Protein AF-A0A3D3LJG3-F1 (afdb_monomer_lite)

Structure (mmCIF, N/CA/C/O backbone):
data_AF-A0A3D3LJG3-F1
#
_entry.id   AF-A0A3D3LJG3-F1
#
loop_
_atom_site.group_PDB
_atom_site.id
_atom_site.type_symbol
_atom_site.label_atom_id
_atom_site.label_alt_id
_atom_site.label_comp_id
_atom_site.label_asym_id
_atom_site.label_entity_id
_atom_site.label_seq_id
_atom_site.pdbx_PDB_ins_code
_atom_site.Cartn_x
_atom_site.Cartn_y
_atom_site.Cartn_z
_atom_site.occupancy
_atom_site.B_iso_or_equiv
_atom_site.auth_seq_id
_atom_site.auth_comp_id
_atom_site.auth_asym_id
_atom_site.auth_atom_id
_atom_site.pdbx_PDB_model_num
ATOM 1 N N . ASN A 1 1 ? -11.793 -8.368 -0.688 1.00 80.81 1 ASN A N 1
ATOM 2 C CA . ASN A 1 1 ? -11.100 -7.444 -1.605 1.00 80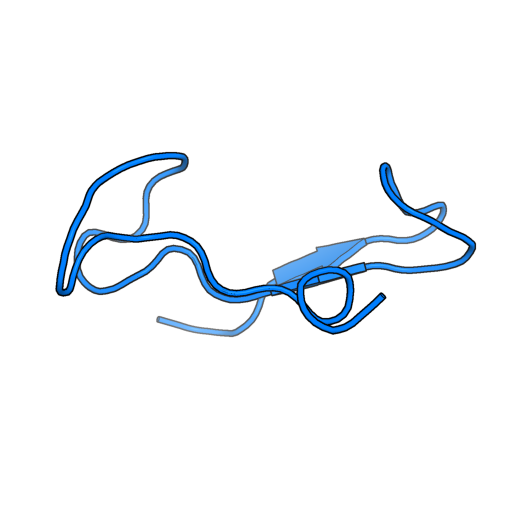.81 1 ASN A CA 1
ATOM 3 C C . ASN A 1 1 ? -9.980 -8.199 -2.298 1.00 80.81 1 ASN A C 1
ATOM 5 O O . ASN A 1 1 ? -9.107 -8.694 -1.595 1.00 80.81 1 ASN A O 1
ATOM 9 N N . PRO A 1 2 ? -10.065 -8.429 -3.622 1.00 91.88 2 PRO A N 1
ATOM 10 C CA . PRO A 1 2 ? -8.963 -9.027 -4.366 1.00 91.88 2 PRO A CA 1
ATOM 11 C C . PRO A 1 2 ? -7.771 -8.066 -4.393 1.00 91.88 2 PRO A C 1
ATOM 13 O O . PRO A 1 2 ? -7.955 -6.846 -4.412 1.00 91.88 2 PRO A O 1
ATOM 16 N N . TYR A 1 3 ? -6.563 -8.622 -4.423 1.00 95.69 3 TYR A N 1
ATOM 17 C CA . TYR A 1 3 ? -5.362 -7.839 -4.687 1.00 95.69 3 TYR A CA 1
ATOM 18 C C . TYR A 1 3 ? -5.415 -7.244 -6.098 1.00 95.69 3 TYR A C 1
ATOM 20 O O . TYR A 1 3 ? -5.936 -7.861 -7.030 1.00 95.69 3 TYR A O 1
ATOM 28 N N . GLN A 1 4 ? -4.875 -6.043 -6.228 1.00 96.94 4 GLN A N 1
ATOM 29 C CA . GLN A 1 4 ? -4.668 -5.319 -7.469 1.00 96.94 4 GLN A CA 1
ATOM 30 C C . GLN A 1 4 ? -3.259 -5.594 -7.986 1.00 96.94 4 GLN A C 1
ATOM 32 O O . GLN A 1 4 ? -2.333 -5.817 -7.204 1.00 96.94 4 GLN A O 1
ATOM 37 N N . TYR A 1 5 ? -3.114 -5.585 -9.306 1.00 96.94 5 TYR A N 1
ATOM 38 C CA . TYR A 1 5 ? -1.847 -5.793 -9.991 1.00 96.94 5 TYR A CA 1
ATOM 39 C C . TYR A 1 5 ? -1.717 -4.811 -11.150 1.00 96.94 5 TYR A C 1
ATOM 41 O O . TYR A 1 5 ? -2.666 -4.653 -11.922 1.00 96.94 5 TYR A O 1
ATOM 49 N N . LEU A 1 6 ? -0.547 -4.187 -11.288 1.00 97.56 6 LEU A N 1
ATOM 50 C CA . LEU A 1 6 ? -0.270 -3.209 -12.337 1.00 97.56 6 LEU A CA 1
ATOM 51 C C . LEU A 1 6 ? 1.128 -3.408 -12.942 1.00 97.56 6 LEU A C 1
ATOM 53 O O . LEU A 1 6 ? 2.106 -3.571 -12.214 1.00 97.56 6 LEU A O 1
ATOM 57 N N . VAL A 1 7 ? 1.207 -3.364 -14.281 1.00 97.25 7 VAL A N 1
ATOM 58 C CA . VAL A 1 7 ? 2.450 -3.310 -15.073 1.00 97.25 7 VAL A CA 1
ATOM 59 C C . VAL A 1 7 ? 2.245 -2.398 -16.297 1.00 97.25 7 VAL A C 1
ATOM 61 O O . VAL A 1 7 ? 1.333 -2.667 -17.085 1.00 97.25 7 VAL A O 1
ATOM 64 N N . PRO A 1 8 ? 3.095 -1.375 -16.524 1.00 96.06 8 PRO A N 1
ATOM 65 C CA . PRO A 1 8 ? 4.170 -0.928 -15.632 1.00 96.06 8 PRO A CA 1
ATOM 66 C C . PRO A 1 8 ? 3.601 -0.369 -14.321 1.00 96.06 8 PRO A C 1
ATOM 68 O O . PRO A 1 8 ? 2.561 0.285 -14.345 1.00 96.06 8 PRO A O 1
ATOM 71 N N . GLY A 1 9 ? 4.263 -0.664 -13.201 1.00 96.69 9 GLY A N 1
ATOM 72 C CA . GLY A 1 9 ? 3.875 -0.124 -11.897 1.00 96.69 9 GLY A CA 1
ATOM 73 C C . GLY A 1 9 ? 4.061 1.394 -11.828 1.00 96.69 9 GLY A C 1
ATOM 74 O O . GLY A 1 9 ? 4.880 1.968 -12.548 1.00 96.69 9 GLY A O 1
ATOM 75 N N . GLU A 1 10 ? 3.302 2.045 -10.955 1.00 95.12 10 GLU A N 1
ATOM 76 C CA . GLU A 1 10 ? 3.501 3.438 -10.561 1.00 95.12 10 GLU A CA 1
ATOM 77 C C . GLU A 1 10 ? 4.721 3.584 -9.642 1.00 95.12 10 GLU A C 1
ATOM 79 O O . GLU A 1 10 ? 5.448 4.573 -9.751 1.00 95.12 10 GLU A O 1
ATOM 84 N N . PHE A 1 11 ? 4.981 2.593 -8.778 1.00 94.31 11 PHE A N 1
ATOM 85 C CA . PHE A 1 11 ? 6.072 2.633 -7.793 1.00 94.31 11 PHE A CA 1
ATOM 86 C C . PHE A 1 11 ? 7.298 1.804 -8.193 1.00 94.31 11 PHE A C 1
ATOM 88 O O . PHE A 1 11 ? 8.316 1.818 -7.504 1.00 94.31 11 PHE A O 1
ATOM 95 N N . GLY A 1 12 ? 7.249 1.102 -9.324 1.00 93.12 12 GLY A N 1
ATOM 96 C CA . GLY A 1 12 ? 8.354 0.276 -9.787 1.00 93.12 12 GLY A CA 1
ATOM 97 C C . GLY A 1 12 ? 8.051 -0.446 -11.093 1.00 93.12 12 GLY A C 1
ATOM 98 O O . GLY A 1 12 ? 7.210 -0.044 -11.890 1.00 93.12 12 GLY A O 1
ATOM 99 N N . SER A 1 13 ? 8.752 -1.553 -11.333 1.00 97.19 13 SER A N 1
ATOM 100 C CA . SER A 1 13 ? 8.500 -2.378 -12.527 1.00 97.19 13 SER A CA 1
ATOM 101 C C . SER A 1 13 ? 7.109 -3.025 -12.520 1.00 97.19 13 SER A C 1
ATOM 103 O O . SER A 1 13 ? 6.531 -3.252 -13.585 1.00 97.19 13 SER A O 1
ATOM 105 N N . TYR A 1 14 ? 6.568 -3.287 -11.331 1.00 96.88 14 TYR A N 1
ATOM 106 C CA . TYR A 1 14 ? 5.228 -3.802 -11.101 1.00 96.88 14 TYR A CA 1
ATOM 107 C C . TYR A 1 14 ? 4.747 -3.405 -9.705 1.00 96.88 14 TYR A C 1
ATOM 109 O O . TYR A 1 14 ? 5.558 -3.291 -8.783 1.00 96.88 14 TYR A O 1
ATOM 117 N N . ASP A 1 15 ? 3.429 -3.323 -9.557 1.00 97.25 15 ASP A N 1
ATOM 118 C CA . ASP A 1 15 ? 2.773 -3.078 -8.278 1.00 97.25 15 ASP A CA 1
ATOM 119 C C . ASP A 1 15 ? 1.806 -4.216 -7.949 1.00 97.25 15 ASP A C 1
ATOM 121 O O . ASP A 1 15 ? 1.063 -4.694 -8.811 1.00 97.25 15 ASP A O 1
ATOM 125 N N . VAL A 1 16 ? 1.796 -4.633 -6.686 1.00 97.00 16 VAL A N 1
ATOM 126 C CA . VAL A 1 16 ? 0.825 -5.561 -6.098 1.00 97.00 16 VAL A CA 1
ATOM 127 C C . VAL A 1 16 ? 0.315 -4.937 -4.807 1.00 97.00 16 VAL A C 1
ATOM 129 O O . VAL A 1 16 ? 1.105 -4.694 -3.895 1.00 97.00 16 VAL A O 1
ATOM 132 N N . PHE A 1 17 ? -0.994 -4.694 -4.708 1.00 96.44 17 PHE A N 1
ATOM 133 C CA . PHE A 1 17 ? -1.560 -3.986 -3.556 1.00 96.44 17 PHE A CA 1
ATOM 134 C C . PHE A 1 17 ? -3.004 -4.342 -3.214 1.00 96.44 17 PHE A C 1
ATOM 136 O O . PHE A 1 17 ? -3.725 -4.934 -4.008 1.00 96.44 17 PHE A O 1
ATOM 143 N N . SER A 1 18 ? -3.434 -3.994 -2.005 1.00 97.06 18 SER A N 1
ATOM 144 C CA . SER A 1 18 ? -4.808 -4.112 -1.514 1.00 97.06 18 SER A CA 1
ATOM 145 C C . SER A 1 18 ? -5.358 -2.733 -1.159 1.00 97.06 18 SER A C 1
ATOM 147 O O . SER A 1 18 ? -4.671 -1.976 -0.485 1.00 97.06 18 SER A O 1
ATOM 149 N N . LEU A 1 19 ? -6.615 -2.466 -1.529 1.00 96.81 19 LEU A N 1
ATOM 150 C CA . LEU A 1 19 ? -7.352 -1.219 -1.253 1.00 96.81 19 LEU A CA 1
ATOM 151 C C . LEU A 1 19 ? -7.997 -1.183 0.151 1.00 96.81 19 LEU A C 1
ATOM 153 O O . LEU A 1 19 ? -9.151 -0.789 0.301 1.00 96.81 19 LEU A O 1
ATOM 157 N N . GLY A 1 20 ? -7.343 -1.774 1.155 1.00 96.25 20 GLY A N 1
ATOM 158 C CA . GLY A 1 20 ? -7.909 -1.871 2.506 1.00 96.25 20 GLY A CA 1
ATOM 159 C C . GLY A 1 20 ? -9.277 -2.576 2.600 1.00 96.25 20 GLY A C 1
ATOM 160 O O . GLY A 1 20 ? -9.661 -3.395 1.753 1.00 96.25 20 GLY A O 1
ATOM 161 N N . ALA A 1 21 ? -10.009 -2.305 3.683 1.00 97.31 21 ALA A N 1
ATOM 162 C CA . ALA A 1 21 ? -11.332 -2.869 3.947 1.00 97.31 21 ALA A CA 1
ATOM 163 C C . ALA A 1 21 ? -12.450 -2.215 3.112 1.00 97.31 21 ALA A C 1
ATOM 165 O O . ALA A 1 21 ? -13.389 -2.916 2.721 1.00 97.31 21 ALA A O 1
ATOM 166 N N . ASP A 1 22 ? -12.340 -0.921 2.798 1.00 96.38 22 ASP A N 1
ATOM 167 C CA . ASP A 1 22 ? -13.365 -0.158 2.075 1.00 96.38 22 ASP A CA 1
ATOM 168 C C . ASP A 1 22 ? -13.314 -0.323 0.542 1.00 96.38 22 ASP A C 1
ATOM 170 O O . ASP A 1 22 ? -14.291 -0.010 -0.147 1.00 96.38 22 ASP A O 1
ATOM 174 N N . GLY A 1 23 ? -12.215 -0.872 0.012 1.00 95.94 23 GLY A N 1
ATOM 175 C CA . GLY A 1 23 ? -12.043 -1.142 -1.410 1.00 95.94 23 GLY A CA 1
ATOM 176 C C . GLY A 1 23 ? -11.800 0.118 -2.242 1.00 95.94 23 GLY A C 1
ATOM 177 O O . GLY A 1 23 ? -12.167 0.136 -3.421 1.00 95.94 23 GLY A O 1
ATOM 178 N N . ARG A 1 24 ? -11.237 1.175 -1.649 1.00 95.50 24 ARG A N 1
ATOM 179 C CA . ARG A 1 24 ? -10.937 2.451 -2.312 1.00 95.50 24 ARG A CA 1
ATOM 180 C C . ARG A 1 24 ? -9.491 2.862 -2.066 1.00 95.50 24 ARG A C 1
ATOM 182 O O . ARG A 1 24 ? -8.875 2.422 -1.114 1.00 95.50 24 ARG A O 1
ATOM 189 N N . LEU A 1 25 ? -8.975 3.728 -2.939 1.00 93.75 25 LEU A N 1
ATOM 190 C CA . LEU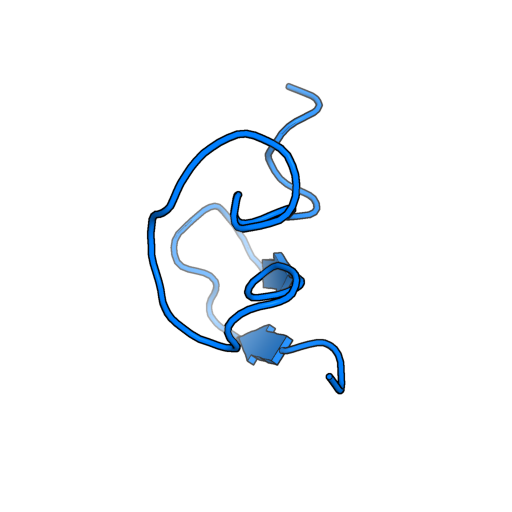 A 1 25 ? -7.655 4.331 -2.754 1.00 93.75 25 LEU A CA 1
ATOM 1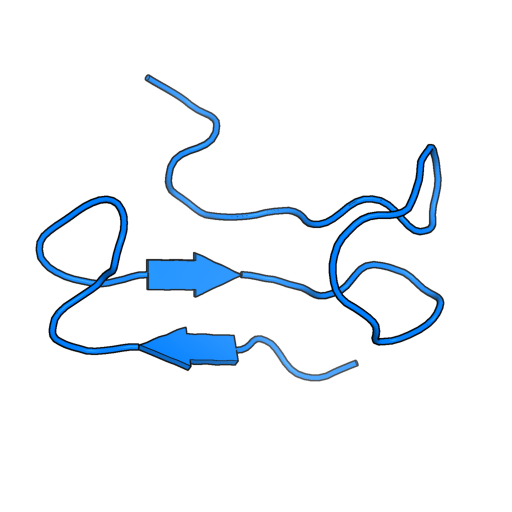91 C C . LEU A 1 25 ? -7.663 5.294 -1.559 1.00 93.75 25 LEU A C 1
ATOM 193 O O . LEU A 1 25 ? -8.589 6.100 -1.405 1.00 93.75 25 LEU A O 1
ATOM 197 N N . GLY A 1 26 ? -6.585 5.279 -0.787 1.00 93.06 26 GLY A N 1
ATOM 198 C CA . GLY A 1 26 ? -6.363 6.108 0.386 1.00 93.06 26 GLY A CA 1
ATOM 199 C C . GLY A 1 26 ? -6.759 5.403 1.681 1.00 93.06 26 GLY A C 1
ATOM 200 O O . GLY A 1 26 ? -6.309 4.301 1.966 1.00 93.06 26 GLY A O 1
ATOM 201 N N . GLY A 1 27 ? -7.540 6.092 2.514 1.00 95.56 27 GLY A N 1
ATOM 202 C CA . GLY A 1 27 ? -7.975 5.560 3.804 1.00 95.56 27 GLY A CA 1
ATOM 203 C C . GLY A 1 27 ? -6.901 5.586 4.897 1.00 95.56 27 GLY A C 1
ATOM 204 O O . GLY A 1 27 ? -5.810 6.138 4.754 1.00 95.56 27 GLY A O 1
ATOM 205 N N . SER A 1 28 ? -7.261 5.054 6.062 1.00 96.69 28 SER A N 1
ATOM 206 C CA . SER A 1 28 ? -6.367 4.933 7.217 1.00 96.69 28 SER A CA 1
ATOM 207 C C . SER A 1 28 ? -6.795 3.755 8.088 1.00 96.69 28 SER A C 1
ATOM 209 O O . SER A 1 28 ? -7.939 3.305 8.020 1.00 96.69 28 SER A O 1
ATOM 211 N N . GLY A 1 29 ? -5.891 3.243 8.924 1.00 96.25 29 GLY A N 1
ATOM 212 C CA . GLY A 1 29 ? -6.189 2.074 9.749 1.00 96.25 29 GLY A CA 1
ATOM 213 C C . GLY A 1 29 ? -6.515 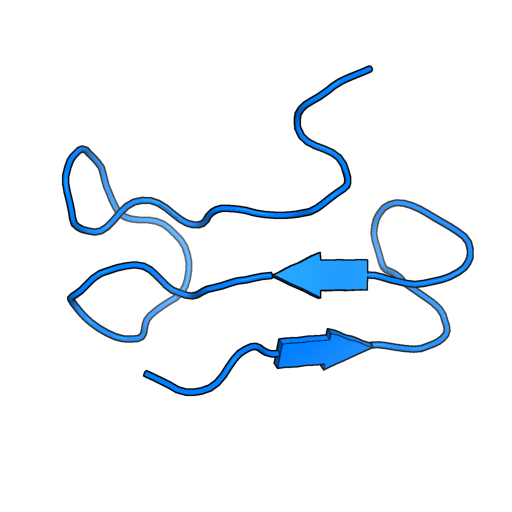0.856 8.882 1.00 96.25 29 GLY A C 1
ATOM 214 O O . GL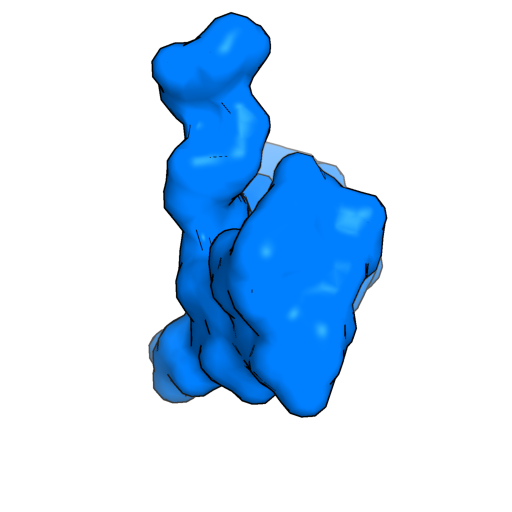Y A 1 29 ? -5.698 0.452 8.063 1.00 96.25 29 GLY A O 1
ATOM 215 N N . LEU A 1 30 ? -7.706 0.277 9.058 1.00 96.44 30 LEU A N 1
ATOM 216 C CA . LEU A 1 30 ? -8.159 -0.890 8.285 1.00 96.44 30 LEU A CA 1
ATOM 217 C C . LEU A 1 30 ? -8.474 -0.565 6.819 1.00 96.44 30 LEU A C 1
ATOM 219 O O . LEU A 1 30 ? -8.495 -1.472 5.989 1.00 96.44 30 LEU A O 1
ATOM 223 N N . ASP A 1 31 ? -8.699 0.709 6.510 1.00 97.25 31 ASP A N 1
ATOM 224 C CA . ASP A 1 31 ? -9.005 1.178 5.159 1.00 97.25 31 ASP A CA 1
ATOM 225 C C . ASP A 1 31 ? -7.742 1.602 4.403 1.00 97.25 31 ASP A C 1
ATOM 227 O O . ASP A 1 31 ? -7.842 2.036 3.269 1.00 97.25 31 ASP A O 1
ATOM 231 N N . ALA A 1 32 ? -6.561 1.512 5.023 1.00 97.00 32 ALA A N 1
ATOM 232 C CA . ALA A 1 32 ? -5.322 1.912 4.373 1.00 97.00 32 ALA A CA 1
ATOM 233 C C . ALA A 1 32 ? -4.961 0.976 3.210 1.00 97.00 32 ALA A C 1
ATOM 235 O O . ALA A 1 32 ? -5.025 -0.253 3.336 1.00 97.00 32 ALA A O 1
ATOM 236 N N . ASP A 1 33 ? -4.494 1.574 2.115 1.00 95.81 33 ASP A N 1
ATOM 237 C CA . ASP A 1 33 ? -3.835 0.850 1.034 1.00 95.81 33 ASP A CA 1
ATOM 238 C C . ASP A 1 33 ? -2.556 0.158 1.531 1.00 95.81 33 ASP A C 1
ATOM 240 O O . ASP A 1 33 ? -1.756 0.736 2.270 1.00 95.81 33 ASP A O 1
ATOM 244 N N . ILE A 1 34 ? -2.336 -1.082 1.092 1.00 95.19 34 ILE A N 1
ATOM 245 C CA . ILE A 1 34 ? -1.132 -1.860 1.414 1.00 95.19 34 ILE A CA 1
ATOM 246 C C . ILE A 1 34 ? -0.543 -2.403 0.119 1.00 95.19 34 ILE A C 1
ATOM 248 O O . ILE A 1 34 ? -1.176 -3.235 -0.532 1.00 95.19 34 ILE A O 1
ATOM 252 N N . GLY A 1 35 ? 0.663 -1.961 -0.239 1.00 95.31 35 GLY A N 1
ATOM 253 C CA . GLY A 1 35 ? 1.368 -2.362 -1.457 1.00 95.31 35 GLY A CA 1
ATOM 254 C C . GLY A 1 35 ? 2.776 -2.896 -1.207 1.00 95.31 35 GLY A C 1
ATOM 255 O O . GLY A 1 35 ? 3.368 -2.642 -0.161 1.00 95.31 35 GLY A O 1
ATOM 256 N N . ASN A 1 36 ? 3.329 -3.621 -2.183 1.00 94.75 36 ASN A N 1
ATOM 257 C CA . ASN A 1 36 ? 4.682 -4.198 -2.132 1.00 94.75 36 ASN A CA 1
ATOM 258 C C . ASN A 1 36 ? 5.821 -3.160 -2.116 1.00 94.75 36 ASN A C 1
ATOM 260 O O . ASN A 1 36 ? 6.974 -3.539 -1.947 1.00 94.75 36 ASN A 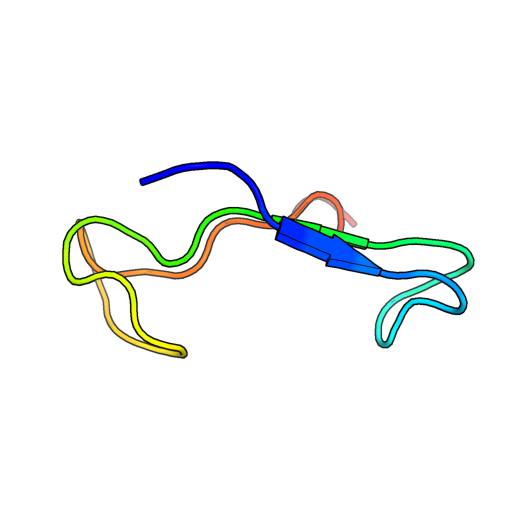O 1
ATOM 264 N N . TRP A 1 37 ? 5.510 -1.882 -2.318 1.00 92.44 37 TRP A N 1
ATOM 265 C CA . TRP A 1 37 ? 6.456 -0.766 -2.265 1.00 92.44 37 TRP A CA 1
ATOM 266 C C . TRP A 1 37 ? 6.599 -0.148 -0.865 1.00 92.44 37 TRP A C 1
ATOM 268 O O . TRP A 1 37 ? 7.393 0.767 -0.691 1.00 92.44 37 TRP A O 1
ATOM 278 N N . LEU A 1 38 ? 5.821 -0.595 0.131 1.00 79.44 38 LEU A N 1
ATOM 279 C CA . LEU A 1 38 ? 5.839 -0.014 1.483 1.00 79.44 38 LEU A CA 1
ATOM 280 C C . LEU A 1 38 ? 7.045 -0.439 2.344 1.00 79.44 38 LEU A C 1
ATOM 282 O O . LEU A 1 38 ? 7.177 0.064 3.455 1.00 79.44 38 LEU A O 1
ATOM 286 N N . ASP A 1 39 ? 7.914 -1.322 1.841 1.00 64.94 39 ASP A N 1
ATOM 287 C CA . ASP A 1 39 ? 9.075 -1.866 2.565 1.00 64.94 39 ASP A CA 1
ATOM 288 C C . ASP A 1 39 ? 10.448 -1.443 1.973 1.00 64.94 39 ASP A C 1
ATOM 290 O O . ASP A 1 39 ? 11.436 -2.160 2.143 1.00 64.94 39 ASP A O 1
ATOM 294 N N . GLU A 1 40 ? 10.545 -0.275 1.319 1.00 51.69 40 GLU A N 1
ATOM 295 C CA . GLU A 1 40 ? 11.835 0.417 1.063 1.00 51.69 40 GLU A CA 1
ATOM 296 C C . GLU A 1 40 ? 12.029 1.664 1.941 1.00 51.69 40 GLU A C 1
ATOM 298 O O . GLU A 1 40 ? 11.099 2.500 2.032 1.00 51.69 40 GLU A O 1
#

Secondary structure (DSSP, 8-state):
-PPEEESS-SSSS-EEEE-TTTTSSS-SGGG--EETTTT-

Foldseek 3Di:
DDWDKDACDPQHRIKTKAQFPVRDADDDDRRHIDIPNPPD

Radius of gyration: 10.01 Å; chains: 1; bounding box: 25×15×25 Å

pLDDT: mean 93.2, std 8.94, range [51.69, 97.56]

Sequence (40 aa):
NPYQYLVPGEFGSYDVFSLGADGRLGGSGLDADIGNWLDE